Protein AF-A0A6C0LZ84-F1 (afdb_monomer)

Solvent-accessible surface area (backbone atoms only — not comparable to full-atom values): 9327 Å² total; per-residue (Å²): 135,52,38,9,80,82,79,66,46,84,27,87,42,67,73,37,95,88,54,89,45,20,30,43,71,69,60,45,50,56,55,40,58,75,73,44,53,72,45,74,43,82,51,101,88,46,77,46,75,45,63,50,58,50,45,60,39,92,83,77,56,49,78,34,70,73,62,59,79,87,45,74,66,58,55,49,50,52,52,56,50,48,50,50,53,40,50,51,50,59,62,51,50,76,78,76,53,95,44,73,67,61,37,55,49,52,52,48,55,37,52,53,58,44,51,80,43,41,75,62,44,71,72,35,66,66,59,43,52,52,52,49,53,51,33,52,48,42,34,76,76,64,42,65,66,29,35,56,49,42,26,70,74,70,75,44,72,77,129

Foldseek 3Di:
DQAAPQPRHDFPAAQDPPDRHGHDPVRLVVVCCVVQDQDWDDDPVDTDTDGCQWAQRPPPGDTRGNSDDCDPVNVVVRLVVQLVSLVVQLVCLVPPDPDPVVSLVSNVVSLVSNLVVLVVCVVDPVSLVVLVVVLLVVVVVPPPVSQVSCCSNPVDGDD

Nearest PDB structures (foldseek):
  8pwl-assembly1_B  TM=5.176E-01  e=4.528E+00  Homo sapiens

Mean predicted aligned error: 13.52 Å

Structure (mmCIF, N/CA/C/O backbone):
data_AF-A0A6C0LZ84-F1
#
_entry.id   AF-A0A6C0LZ84-F1
#
loop_
_atom_site.group_PDB
_atom_site.id
_atom_site.type_symbol
_atom_site.label_atom_id
_atom_site.label_alt_id
_atom_site.label_comp_id
_atom_site.label_asym_id
_atom_site.label_entity_id
_atom_site.label_seq_id
_atom_site.pdbx_PDB_ins_code
_atom_site.Cartn_x
_atom_site.Cartn_y
_atom_site.Cartn_z
_atom_site.occupancy
_atom_site.B_iso_or_equiv
_atom_site.auth_seq_id
_atom_site.auth_comp_id
_atom_site.auth_asym_id
_atom_site.auth_atom_id
_atom_site.pdbx_PDB_model_num
ATOM 1 N N . MET A 1 1 ? 26.903 -5.364 -38.857 1.00 55.84 1 MET A N 1
ATOM 2 C CA . MET A 1 1 ? 26.511 -4.521 -37.699 1.00 55.84 1 MET A CA 1
ATOM 3 C C . MET A 1 1 ? 25.279 -5.136 -37.067 1.00 55.84 1 MET A C 1
ATOM 5 O O . MET A 1 1 ? 24.504 -5.729 -37.802 1.00 55.84 1 MET A O 1
ATOM 9 N N . VAL A 1 2 ? 25.117 -5.056 -35.746 1.00 77.44 2 VAL A N 1
ATOM 10 C CA . VAL A 1 2 ? 23.886 -5.526 -35.095 1.00 77.44 2 VAL A CA 1
ATOM 11 C C . VAL A 1 2 ? 22.918 -4.349 -34.997 1.00 77.44 2 VAL A C 1
ATOM 13 O O . VAL A 1 2 ? 23.317 -3.249 -34.607 1.00 77.44 2 VAL A O 1
ATOM 16 N N . ASN A 1 3 ? 21.670 -4.574 -35.387 1.00 87.50 3 ASN A N 1
ATOM 17 C CA . ASN A 1 3 ? 20.620 -3.566 -35.330 1.00 87.50 3 ASN A CA 1
ATOM 18 C C . ASN A 1 3 ? 19.783 -3.752 -34.059 1.00 87.50 3 ASN A C 1
ATOM 20 O O . ASN A 1 3 ? 19.696 -4.851 -33.506 1.00 87.50 3 ASN A O 1
ATOM 24 N N . CYS A 1 4 ? 19.184 -2.667 -33.580 1.00 90.44 4 CYS A N 1
ATOM 25 C CA . CYS A 1 4 ? 18.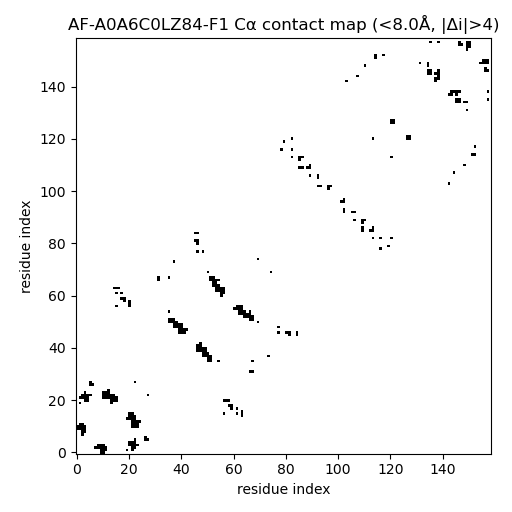164 -2.702 -32.553 1.00 90.44 4 CYS A CA 1
ATOM 26 C C . CYS A 1 4 ? 17.000 -3.564 -33.044 1.00 90.44 4 CYS A C 1
ATOM 28 O O . CYS A 1 4 ? 16.448 -3.301 -34.107 1.00 90.44 4 CYS A O 1
ATOM 30 N N . PHE A 1 5 ? 16.589 -4.560 -32.260 1.00 88.38 5 PHE A N 1
ATOM 31 C CA . PHE A 1 5 ? 15.485 -5.437 -32.664 1.00 88.38 5 PHE A CA 1
ATOM 32 C C . PHE A 1 5 ? 14.115 -4.727 -32.708 1.00 88.38 5 PHE A C 1
ATOM 34 O O . PHE A 1 5 ? 13.163 -5.302 -33.218 1.00 88.38 5 PHE A O 1
ATOM 41 N N . LEU A 1 6 ? 14.016 -3.507 -32.161 1.00 87.62 6 LEU A N 1
ATOM 42 C CA . LEU A 1 6 ? 12.772 -2.736 -32.069 1.00 87.62 6 LEU A CA 1
ATOM 43 C C . LEU A 1 6 ? 12.628 -1.707 -33.191 1.00 87.62 6 LEU A C 1
ATOM 45 O O . LEU A 1 6 ? 11.581 -1.658 -33.820 1.00 87.62 6 LEU A O 1
ATOM 49 N N . CYS A 1 7 ? 13.652 -0.883 -33.440 1.00 91.50 7 CYS A N 1
ATOM 50 C CA . CYS A 1 7 ? 13.602 0.162 -34.473 1.00 91.50 7 CYS A CA 1
ATOM 51 C C . CYS A 1 7 ? 14.425 -0.159 -35.727 1.00 91.50 7 CYS A C 1
ATOM 53 O O . CYS A 1 7 ? 14.463 0.647 -36.646 1.00 91.50 7 CYS A O 1
ATOM 55 N N . LEU A 1 8 ? 15.105 -1.311 -35.768 1.00 90.19 8 LEU A N 1
ATOM 56 C CA . LEU A 1 8 ? 15.929 -1.786 -36.890 1.00 90.19 8 LEU A CA 1
ATOM 57 C C . LEU A 1 8 ? 17.144 -0.909 -37.250 1.00 90.19 8 LEU A C 1
ATOM 59 O O . LEU A 1 8 ? 17.931 -1.286 -38.117 1.00 90.19 8 LEU A O 1
ATOM 63 N N . GLU A 1 9 ? 17.373 0.193 -36.540 1.00 92.69 9 GLU A N 1
ATOM 64 C CA . GLU A 1 9 ? 18.573 1.020 -36.660 1.00 92.69 9 GLU A CA 1
ATOM 65 C C . GLU A 1 9 ? 19.782 0.399 -35.949 1.00 92.69 9 GLU A C 1
ATOM 67 O O . GLU A 1 9 ? 19.657 -0.424 -35.041 1.00 92.69 9 GLU A O 1
ATOM 72 N N . LYS A 1 10 ? 20.993 0.823 -3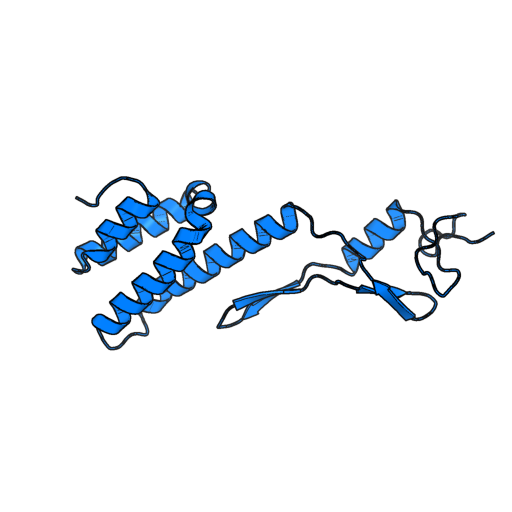6.313 1.00 90.06 10 LYS A N 1
ATOM 73 C CA . LYS A 1 10 ? 22.239 0.318 -35.722 1.00 90.06 10 LYS A CA 1
ATOM 74 C C . LYS A 1 10 ? 22.280 0.551 -34.205 1.00 90.06 10 LYS A C 1
ATOM 76 O O . LYS A 1 10 ? 22.154 1.679 -33.733 1.00 90.06 10 LYS A O 1
ATOM 81 N N . SER A 1 11 ? 22.563 -0.502 -33.434 1.00 87.38 11 SER A N 1
ATOM 82 C CA . SER A 1 11 ? 22.751 -0.404 -31.983 1.00 87.38 11 SER A CA 1
ATOM 83 C C . SER A 1 11 ? 23.890 -1.296 -31.501 1.00 87.38 11 SER A C 1
ATOM 85 O O . SER A 1 11 ? 24.032 -2.445 -31.914 1.00 87.38 11 SER A O 1
ATOM 87 N N . LYS A 1 12 ? 24.717 -0.764 -30.598 1.00 86.44 12 LYS A N 1
ATOM 88 C CA . LYS A 1 12 ? 25.803 -1.515 -29.946 1.00 86.44 12 LYS A CA 1
ATOM 89 C C . LYS A 1 12 ? 25.409 -2.057 -28.570 1.00 86.44 12 LYS A C 1
ATOM 91 O O . LYS A 1 12 ? 26.17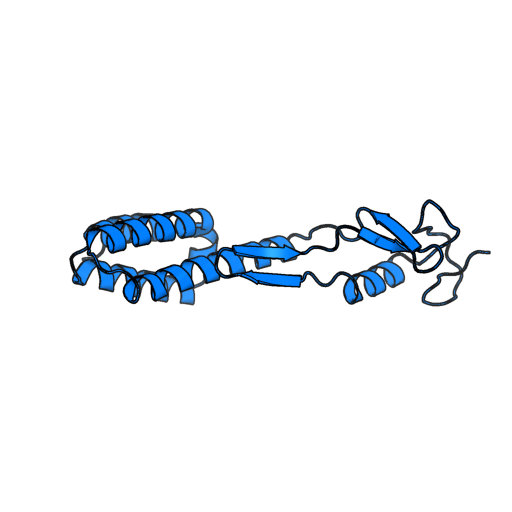7 -2.804 -27.975 1.00 86.44 12 LYS A O 1
ATOM 96 N N . ASN A 1 13 ? 24.241 -1.675 -28.059 1.00 85.88 13 ASN A N 1
ATOM 97 C CA . ASN A 1 13 ? 23.833 -2.020 -26.707 1.00 85.88 13 ASN A CA 1
ATOM 98 C C . ASN A 1 13 ? 23.195 -3.411 -26.670 1.00 85.88 13 ASN A C 1
ATOM 100 O O . ASN A 1 13 ? 22.063 -3.608 -27.118 1.00 85.88 13 ASN A O 1
ATOM 104 N N . ARG A 1 14 ? 23.956 -4.377 -26.160 1.00 86.75 14 ARG A N 1
ATOM 105 C CA . ARG A 1 14 ? 23.560 -5.780 -26.061 1.00 86.75 14 ARG A CA 1
ATOM 106 C C . ARG A 1 14 ? 22.735 -5.995 -24.795 1.00 86.75 14 ARG A C 1
ATOM 108 O O . ARG A 1 14 ? 23.231 -5.792 -23.695 1.00 86.75 14 ARG A O 1
ATOM 115 N N . ILE A 1 15 ? 21.496 -6.449 -24.957 1.00 87.12 15 ILE A N 1
ATOM 116 C CA . ILE A 1 15 ? 20.558 -6.665 -23.841 1.00 87.12 15 ILE A CA 1
ATOM 117 C C . ILE A 1 15 ? 20.524 -8.121 -23.362 1.00 87.12 15 ILE A C 1
ATOM 119 O O . ILE A 1 15 ? 20.051 -8.411 -22.268 1.00 87.12 15 ILE A O 1
ATOM 123 N N . CYS A 1 16 ? 21.021 -9.052 -24.179 1.00 86.12 16 CYS A N 1
ATOM 124 C CA . CYS A 1 16 ? 21.069 -10.473 -23.860 1.00 86.12 16 CYS A CA 1
ATOM 125 C C . CYS A 1 16 ? 22.518 -10.963 -23.834 1.00 86.12 16 CYS A C 1
ATOM 127 O O . CYS A 1 16 ? 23.229 -10.856 -24.832 1.00 86.12 16 CYS A O 1
ATOM 129 N N . THR A 1 17 ? 22.952 -11.547 -22.719 1.00 84.00 17 THR A N 1
ATOM 130 C CA . THR A 1 17 ? 24.321 -12.067 -22.556 1.00 84.00 17 THR A CA 1
ATOM 131 C C . THR A 1 17 ? 24.588 -13.329 -23.382 1.00 84.00 17 THR A C 1
ATOM 133 O O . THR A 1 17 ? 25.734 -13.609 -23.722 1.00 84.00 17 THR A O 1
ATOM 136 N N . THR A 1 18 ? 23.542 -14.060 -23.772 1.00 85.81 18 THR A N 1
ATOM 137 C CA . THR A 1 18 ? 23.631 -15.350 -24.480 1.00 85.81 18 THR A CA 1
ATOM 138 C C . THR A 1 18 ? 23.519 -15.246 -25.998 1.00 85.81 18 THR A C 1
ATOM 140 O O . THR A 1 18 ? 24.146 -16.031 -26.696 1.00 85.81 18 THR A O 1
ATOM 143 N N . CYS A 1 19 ? 22.789 -14.271 -26.549 1.00 88.19 19 CYS A N 1
ATOM 144 C CA . CYS A 1 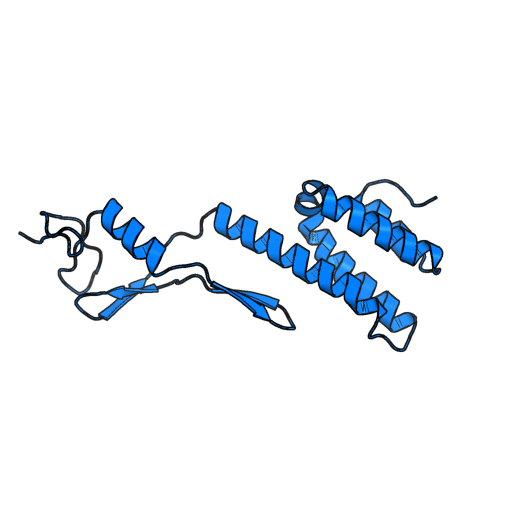19 ? 22.663 -14.095 -28.006 1.00 88.19 19 CYS A CA 1
ATOM 145 C C . CYS A 1 19 ? 23.034 -12.675 -28.458 1.00 88.19 19 CYS A C 1
ATOM 147 O O . CYS A 1 19 ? 23.382 -11.830 -27.635 1.00 88.19 19 CYS A O 1
ATOM 149 N N . LYS A 1 20 ? 22.968 -12.393 -29.765 1.00 88.81 20 LYS A N 1
ATOM 150 C CA . LYS A 1 20 ? 23.279 -11.072 -30.348 1.00 88.81 20 LYS A CA 1
ATOM 151 C C . LYS A 1 20 ? 22.099 -10.087 -30.279 1.00 88.81 20 LYS A C 1
ATOM 153 O O . LYS A 1 20 ? 22.012 -9.183 -31.101 1.00 88.81 20 LYS A O 1
ATOM 158 N N . CYS A 1 21 ? 21.190 -10.243 -29.317 1.00 87.81 21 CYS A N 1
ATOM 159 C CA . CYS A 1 21 ? 20.056 -9.336 -29.177 1.00 87.81 21 CYS A CA 1
ATOM 160 C C . CYS A 1 21 ? 20.518 -7.978 -28.637 1.00 87.81 21 CYS A C 1
ATOM 162 O O . CYS A 1 21 ? 21.031 -7.883 -27.515 1.00 87.81 21 CYS A O 1
ATOM 164 N N . CYS A 1 22 ? 20.322 -6.938 -29.447 1.00 89.88 22 CYS A N 1
ATOM 165 C CA . CYS A 1 22 ? 20.667 -5.559 -29.127 1.00 89.88 22 CYS A CA 1
ATOM 166 C C . CYS A 1 22 ? 19.438 -4.653 -29.215 1.00 89.88 22 CYS A C 1
ATOM 168 O O . CYS A 1 22 ? 18.565 -4.850 -30.060 1.00 89.88 22 CYS A O 1
ATOM 170 N N . ALA A 1 23 ? 19.393 -3.624 -28.374 1.00 89.88 23 ALA A N 1
ATOM 171 C CA . ALA A 1 23 ? 18.406 -2.554 -28.449 1.00 89.88 23 ALA A CA 1
ATOM 172 C C . ALA A 1 23 ? 18.969 -1.260 -27.869 1.00 89.88 23 ALA A C 1
ATOM 174 O O . ALA A 1 23 ? 19.747 -1.303 -26.920 1.00 89.88 23 ALA A O 1
ATOM 175 N N . HIS A 1 24 ? 18.589 -0.095 -28.404 1.00 90.62 24 HIS A N 1
ATOM 176 C CA . HIS A 1 24 ? 18.895 1.171 -27.724 1.00 90.62 24 HIS A CA 1
ATOM 177 C C . HIS A 1 24 ? 18.273 1.190 -26.328 1.00 90.62 24 HIS A C 1
ATOM 179 O O . HIS A 1 24 ? 17.208 0.611 -26.122 1.00 90.62 24 HIS A O 1
ATOM 185 N N . ASN A 1 25 ? 18.905 1.888 -25.383 1.00 82.31 25 ASN A N 1
ATOM 186 C CA . ASN A 1 25 ? 18.395 2.004 -24.013 1.00 82.31 25 ASN A CA 1
ATOM 187 C C . ASN A 1 25 ? 16.958 2.553 -23.974 1.00 82.31 25 ASN A C 1
ATOM 189 O O . ASN A 1 25 ? 16.129 2.047 -23.225 1.00 82.31 25 ASN A O 1
ATOM 193 N N . SER A 1 26 ? 16.645 3.535 -24.825 1.00 84.44 26 SER A N 1
ATOM 194 C CA . SER A 1 26 ? 15.305 4.122 -24.953 1.00 84.44 26 SER A CA 1
ATOM 195 C C . SER A 1 26 ? 14.275 3.121 -25.487 1.00 84.44 26 SER A C 1
ATOM 197 O O . SER A 1 26 ? 13.208 2.960 -24.897 1.00 84.44 26 SER A O 1
ATOM 199 N N . CYS A 1 27 ? 14.595 2.414 -26.575 1.00 85.56 27 CYS A N 1
ATOM 200 C CA . CYS A 1 27 ? 13.731 1.383 -27.150 1.00 85.56 27 CYS A CA 1
ATOM 201 C C . CYS A 1 27 ? 13.509 0.232 -26.162 1.00 85.56 27 CYS A C 1
ATOM 203 O O . CY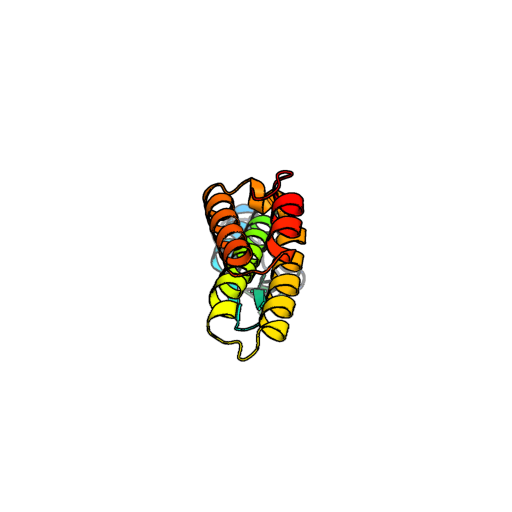S A 1 27 ? 12.375 -0.192 -25.953 1.00 85.56 27 CYS A O 1
ATOM 205 N N . TRP A 1 28 ? 14.577 -0.231 -25.508 1.00 85.75 28 TRP A N 1
ATOM 206 C CA . TRP A 1 28 ? 14.501 -1.277 -24.494 1.00 85.75 28 TRP A CA 1
ATOM 207 C C . TRP A 1 28 ? 13.640 -0.852 -23.304 1.00 85.75 28 TRP A C 1
ATOM 209 O O . TRP A 1 28 ? 12.757 -1.602 -22.906 1.00 85.75 28 TRP A O 1
ATOM 219 N N . GLY A 1 29 ? 13.810 0.374 -22.799 1.00 76.62 29 GLY A N 1
ATOM 220 C CA . GLY A 1 29 ? 12.968 0.928 -21.738 1.00 76.62 29 GLY A CA 1
ATOM 221 C C . GLY A 1 29 ? 11.479 0.948 -22.103 1.00 76.62 29 GLY A C 1
ATOM 222 O O . GLY A 1 29 ? 10.659 0.487 -21.313 1.00 76.62 29 GLY A O 1
ATOM 223 N N . LYS A 1 30 ? 11.125 1.393 -23.318 1.00 80.56 30 LYS A N 1
ATOM 224 C CA . LYS A 1 30 ? 9.733 1.376 -23.815 1.00 80.56 30 LYS A CA 1
ATOM 225 C C . LYS A 1 30 ? 9.171 -0.043 -23.936 1.00 80.56 30 LYS A C 1
ATOM 227 O O . LYS A 1 30 ? 8.046 -0.303 -23.522 1.00 80.56 30 LYS A O 1
ATOM 232 N N . TYR A 1 31 ? 9.959 -0.974 -24.470 1.00 81.00 31 TYR A N 1
ATOM 233 C CA . TYR A 1 31 ? 9.575 -2.385 -24.568 1.00 81.00 31 TYR A CA 1
ATOM 234 C C . TYR A 1 31 ? 9.315 -2.993 -23.185 1.00 81.00 31 TYR A C 1
ATOM 236 O O . TYR A 1 31 ? 8.292 -3.637 -22.967 1.00 81.00 31 TYR A O 1
ATOM 244 N N . LEU A 1 32 ? 10.192 -2.719 -22.219 1.00 75.75 32 LEU A N 1
ATOM 245 C CA . LEU A 1 32 ? 10.036 -3.170 -20.841 1.00 75.75 32 LEU A CA 1
ATOM 246 C C . LEU A 1 32 ? 8.809 -2.569 -20.154 1.00 75.75 32 LEU A C 1
ATOM 248 O O . LEU A 1 32 ? 8.147 -3.282 -19.416 1.00 75.75 32 LEU A O 1
ATOM 252 N N . GLN A 1 33 ? 8.462 -1.306 -20.400 1.00 70.62 33 GLN A N 1
ATOM 253 C CA . GLN A 1 33 ? 7.244 -0.702 -19.838 1.00 70.62 33 GLN A CA 1
ATOM 254 C C . GLN A 1 33 ? 5.965 -1.421 -20.287 1.00 70.62 33 GLN A C 1
ATOM 256 O O . GLN A 1 33 ? 5.023 -1.541 -19.508 1.00 70.62 33 GLN A O 1
ATOM 261 N N . ASN A 1 34 ? 5.946 -1.935 -21.517 1.00 69.44 34 ASN A N 1
ATOM 262 C CA . ASN A 1 34 ? 4.783 -2.633 -22.060 1.00 69.44 34 ASN A CA 1
ATOM 263 C C . ASN A 1 34 ? 4.652 -4.078 -21.559 1.00 69.44 34 ASN A C 1
ATOM 265 O O . ASN A 1 34 ? 3.547 -4.614 -21.560 1.00 69.44 34 ASN A O 1
ATOM 269 N N . ILE A 1 35 ? 5.756 -4.704 -21.142 1.00 67.44 35 ILE A N 1
ATOM 270 C CA . ILE A 1 35 ? 5.809 -6.148 -20.840 1.00 67.44 35 ILE A CA 1
ATOM 271 C C . ILE A 1 35 ? 6.017 -6.413 -19.348 1.00 67.44 35 ILE A C 1
ATOM 273 O O . ILE A 1 35 ? 5.556 -7.421 -18.827 1.00 67.44 35 ILE A O 1
ATOM 277 N N . ASN A 1 36 ? 6.658 -5.481 -18.644 1.00 62.97 36 ASN A N 1
ATOM 278 C CA . ASN A 1 36 ? 6.841 -5.490 -17.198 1.00 62.97 36 ASN A CA 1
ATOM 279 C C . ASN A 1 36 ? 5.904 -4.469 -16.550 1.00 62.97 36 ASN A C 1
ATOM 281 O O . ASN A 1 36 ? 6.354 -3.583 -15.811 1.00 62.97 36 ASN A O 1
ATOM 285 N N . LYS A 1 37 ? 4.600 -4.576 -16.827 1.00 59.50 37 LYS A N 1
ATOM 286 C CA . LYS A 1 37 ? 3.631 -3.907 -15.962 1.00 59.50 37 LYS A CA 1
ATOM 287 C C . LYS A 1 37 ? 3.780 -4.515 -14.573 1.00 59.50 37 LYS A C 1
ATOM 289 O O . LYS A 1 37 ? 3.872 -5.731 -14.431 1.00 59.50 37 LYS A O 1
ATOM 294 N N . VAL A 1 38 ? 3.906 -3.651 -13.572 1.00 57.91 38 VAL A N 1
ATOM 295 C CA . VAL A 1 38 ? 3.767 -4.085 -12.186 1.00 57.91 38 VAL A CA 1
ATOM 296 C C . VAL A 1 38 ? 2.318 -4.522 -12.068 1.00 57.91 38 VAL A C 1
ATOM 298 O O . VAL A 1 38 ? 1.414 -3.705 -12.229 1.00 57.91 38 VAL A O 1
ATOM 301 N N . GLU A 1 39 ? 2.111 -5.822 -11.917 1.00 57.81 39 GLU A N 1
ATOM 302 C CA . GLU A 1 39 ? 0.787 -6.373 -11.684 1.00 57.81 39 GLU A CA 1
ATOM 303 C C . GLU A 1 39 ? 0.612 -6.424 -10.179 1.00 57.81 39 GLU A C 1
ATOM 305 O O . GLU A 1 39 ? 1.379 -7.096 -9.482 1.00 57.81 39 GLU A O 1
ATOM 310 N N . THR A 1 40 ? -0.365 -5.676 -9.684 1.00 51.91 40 THR A N 1
ATOM 311 C CA . THR A 1 40 ? -0.764 -5.790 -8.293 1.00 51.91 40 THR A CA 1
ATOM 312 C C . THR A 1 40 ? -2.011 -6.643 -8.221 1.00 51.91 40 THR A C 1
ATOM 314 O O . THR A 1 40 ? -3.018 -6.330 -8.854 1.00 51.91 40 THR A O 1
ATOM 317 N N . TYR A 1 41 ? -1.920 -7.728 -7.467 1.00 55.06 41 TYR A N 1
ATOM 318 C CA . TYR A 1 41 ? -3.049 -8.583 -7.158 1.00 55.06 41 TYR A CA 1
ATOM 319 C C . TYR A 1 41 ? -3.463 -8.305 -5.727 1.00 55.06 41 TYR A C 1
ATOM 321 O O . TYR A 1 41 ? -2.621 -8.314 -4.832 1.00 55.06 41 TYR A O 1
ATOM 329 N N . ILE A 1 42 ? -4.754 -8.080 -5.543 1.00 51.50 42 ILE A N 1
ATOM 330 C CA . ILE A 1 42 ? -5.381 -8.062 -4.230 1.00 51.50 42 ILE A CA 1
ATOM 331 C C . ILE A 1 42 ? -5.892 -9.485 -4.017 1.00 51.50 42 ILE A C 1
ATOM 333 O O . ILE A 1 42 ? -6.660 -9.997 -4.833 1.00 51.50 42 ILE A O 1
ATOM 337 N N . THR A 1 43 ? -5.390 -10.154 -2.986 1.00 60.81 43 THR A N 1
ATOM 338 C CA . THR A 1 43 ? -5.888 -11.462 -2.539 1.00 60.81 43 THR A CA 1
ATOM 339 C C . THR A 1 43 ? -6.588 -11.291 -1.199 1.00 60.81 43 THR A C 1
ATOM 341 O O . THR A 1 43 ? -6.340 -10.300 -0.523 1.00 60.81 43 THR A O 1
ATOM 344 N N . GLU A 1 44 ? -7.403 -12.265 -0.784 1.00 46.66 44 GLU A N 1
ATOM 345 C CA . GLU A 1 44 ? -8.121 -12.224 0.506 1.00 46.66 44 GLU A CA 1
ATOM 346 C C . GLU A 1 44 ? -7.207 -11.945 1.714 1.00 46.66 44 GLU A C 1
ATOM 348 O O . GLU A 1 44 ? -7.671 -11.406 2.708 1.00 46.66 44 GLU A O 1
ATOM 353 N N . ASN A 1 45 ? -5.908 -12.265 1.620 1.00 47.53 45 ASN A N 1
ATOM 354 C CA . ASN A 1 45 ? -4.960 -12.159 2.732 1.00 47.53 45 ASN A CA 1
ATOM 355 C C . ASN A 1 45 ? -3.751 -11.237 2.464 1.00 47.53 45 ASN A C 1
ATOM 357 O O . ASN A 1 45 ? -2.883 -11.138 3.331 1.00 47.53 45 ASN A O 1
ATOM 361 N N . SER A 1 46 ? -3.603 -10.644 1.266 1.00 45.78 46 SER A N 1
ATOM 362 C CA . SER A 1 46 ? -2.418 -9.819 0.941 1.00 45.78 46 SER A CA 1
ATOM 363 C C . SER A 1 46 ? -2.480 -9.047 -0.388 1.00 45.78 46 SER A C 1
ATOM 365 O O . SER A 1 46 ? -2.977 -9.574 -1.393 1.00 45.78 46 SER A O 1
ATOM 367 N N . VAL A 1 47 ? -1.787 -7.899 -0.436 1.00 50.91 47 VAL A N 1
ATOM 368 C CA . VAL A 1 47 ? -1.293 -7.277 -1.675 1.00 50.91 47 VAL A CA 1
ATOM 369 C C . VAL A 1 47 ? -0.097 -8.079 -2.212 1.00 50.91 47 VAL A C 1
ATOM 371 O O . VAL A 1 47 ? 1.000 -8.050 -1.645 1.00 50.91 47 VAL A O 1
ATOM 374 N N . ILE A 1 48 ? -0.231 -8.715 -3.376 1.00 57.47 48 ILE A N 1
ATOM 375 C CA . ILE A 1 48 ? 0.907 -9.314 -4.088 1.00 57.47 48 ILE A CA 1
ATOM 376 C C . ILE A 1 48 ? 1.345 -8.384 -5.213 1.00 57.47 48 ILE A C 1
ATOM 378 O O . ILE A 1 48 ? 0.637 -8.187 -6.201 1.00 57.47 48 ILE A O 1
ATOM 382 N N . ILE A 1 49 ? 2.566 -7.863 -5.104 1.00 54.31 49 ILE A N 1
ATOM 383 C CA . ILE A 1 49 ? 3.165 -7.009 -6.131 1.00 54.31 49 ILE A CA 1
ATOM 384 C C . ILE A 1 49 ? 4.093 -7.847 -6.990 1.00 54.31 49 ILE A C 1
ATOM 386 O O . ILE A 1 49 ? 5.244 -8.128 -6.642 1.00 54.31 49 ILE A O 1
ATOM 390 N N . LYS A 1 50 ? 3.597 -8.233 -8.158 1.00 57.00 50 LYS A N 1
ATOM 391 C CA . LYS A 1 50 ? 4.375 -8.982 -9.127 1.00 57.00 50 LYS A CA 1
ATOM 392 C C . LYS A 1 50 ? 5.151 -8.004 -9.990 1.00 57.00 50 LYS A C 1
ATOM 394 O O . LYS A 1 50 ? 4.670 -7.443 -10.973 1.00 57.00 50 LYS A O 1
ATOM 399 N N . THR A 1 51 ? 6.407 -7.813 -9.611 1.00 55.94 51 THR A N 1
ATOM 400 C CA . THR A 1 51 ? 7.386 -7.177 -10.485 1.00 55.94 51 THR A CA 1
ATOM 401 C C . THR A 1 51 ? 7.984 -8.243 -11.395 1.00 55.94 51 THR A C 1
ATOM 403 O O . THR A 1 51 ? 8.429 -9.302 -10.947 1.00 55.94 51 THR A O 1
ATOM 406 N N . ALA A 1 52 ? 8.000 -7.994 -12.702 1.00 58.53 52 ALA A N 1
ATOM 407 C CA . ALA A 1 52 ? 8.694 -8.876 -13.627 1.00 58.53 52 ALA A CA 1
ATOM 408 C C . ALA A 1 52 ? 10.213 -8.757 -13.396 1.00 58.53 52 ALA A C 1
ATOM 410 O O . ALA A 1 52 ? 10.899 -7.916 -13.972 1.00 58.53 52 ALA A O 1
ATOM 411 N N . TRP A 1 53 ? 10.745 -9.613 -12.520 1.00 54.00 53 TRP A N 1
ATOM 412 C CA . TRP A 1 53 ? 12.171 -9.681 -12.169 1.00 54.00 53 TRP A CA 1
ATOM 413 C C . TRP A 1 53 ? 13.051 -10.175 -13.332 1.00 54.00 53 TRP A C 1
ATOM 415 O O . TRP A 1 53 ? 14.282 -10.053 -13.325 1.00 54.00 53 TRP A O 1
ATOM 425 N N . SER A 1 54 ? 12.412 -10.741 -14.356 1.00 63.81 54 SER A N 1
ATOM 426 C CA . SER A 1 54 ? 13.057 -11.272 -15.546 1.00 63.81 54 SER A CA 1
ATOM 427 C C . SER A 1 54 ? 12.149 -11.218 -16.767 1.00 63.81 54 SER A C 1
ATOM 429 O O . SER A 1 54 ? 10.947 -11.424 -16.630 1.00 63.81 54 SER A O 1
ATOM 431 N N . ILE A 1 55 ? 12.736 -11.072 -17.954 1.00 76.00 55 ILE A N 1
ATOM 432 C CA . ILE A 1 55 ? 12.038 -11.195 -19.241 1.00 76.00 55 ILE A CA 1
ATOM 433 C C . ILE A 1 55 ? 12.712 -12.264 -20.099 1.00 76.00 55 ILE A C 1
ATOM 435 O O . ILE A 1 55 ? 13.910 -12.515 -19.962 1.00 76.00 55 ILE A O 1
ATOM 439 N N . LYS A 1 56 ? 11.966 -12.905 -21.001 1.00 83.31 56 LYS A N 1
ATOM 440 C CA . LYS A 1 56 ? 12.566 -13.768 -22.026 1.00 83.31 56 LYS A CA 1
ATOM 441 C C . LYS A 1 56 ? 13.131 -12.895 -23.144 1.00 83.31 56 LYS A C 1
ATOM 443 O O . LYS A 1 56 ? 12.457 -11.990 -23.630 1.00 83.31 56 LYS A O 1
ATOM 448 N N . CYS A 1 57 ? 14.361 -13.173 -23.566 1.00 84.31 57 CYS A N 1
ATOM 449 C CA . CYS A 1 57 ? 14.944 -12.536 -24.738 1.00 84.31 57 CYS A CA 1
ATOM 450 C C . CYS A 1 57 ? 14.044 -12.784 -25.965 1.00 84.31 57 CYS A C 1
ATOM 452 O O . CYS A 1 57 ? 13.712 -13.940 -26.230 1.00 84.31 57 CYS A O 1
ATOM 454 N N . PRO A 1 58 ? 13.687 -11.758 -26.752 1.00 82.56 58 PRO A N 1
ATOM 455 C CA . PRO A 1 58 ? 12.806 -11.933 -27.908 1.00 82.56 58 PRO A CA 1
ATOM 456 C C . PRO A 1 58 ? 13.435 -12.775 -29.027 1.00 82.56 58 PRO A C 1
ATOM 458 O O . PRO A 1 58 ? 12.714 -13.336 -29.843 1.00 82.56 58 PRO A O 1
ATOM 461 N N . GLN A 1 59 ? 14.766 -12.904 -29.054 1.00 86.56 59 GLN A N 1
ATOM 462 C CA . GLN A 1 59 ? 15.476 -13.689 -30.068 1.00 86.56 59 GLN A CA 1
ATOM 463 C C . GLN A 1 59 ? 15.772 -15.125 -29.620 1.00 86.56 59 GLN A C 1
ATOM 465 O O . GLN A 1 59 ? 15.461 -16.062 -30.344 1.00 86.56 59 GLN A O 1
ATOM 470 N N . CYS A 1 60 ? 16.367 -15.321 -28.438 1.00 87.75 60 CYS A N 1
ATOM 471 C CA . CYS A 1 60 ? 16.792 -16.654 -27.983 1.00 87.75 60 CYS A CA 1
ATOM 472 C C . CYS A 1 60 ? 15.944 -17.237 -26.849 1.00 87.75 60 CYS A C 1
ATOM 474 O O . CYS A 1 60 ? 16.250 -18.316 -26.353 1.00 87.75 60 CYS A O 1
ATOM 476 N N . ARG A 1 61 ? 14.916 -16.515 -26.384 1.00 85.81 61 ARG A N 1
ATOM 477 C CA . ARG A 1 61 ? 14.047 -16.875 -25.248 1.00 85.81 61 ARG A CA 1
ATOM 478 C C . ARG A 1 61 ? 14.753 -17.071 -23.901 1.00 85.81 61 ARG A C 1
ATOM 480 O O . ARG A 1 61 ? 14.067 -17.306 -22.907 1.00 85.81 61 ARG A O 1
ATOM 487 N N . GLN A 1 62 ? 16.075 -16.893 -23.827 1.00 85.06 62 GLN A N 1
ATOM 488 C CA . GLN A 1 62 ? 16.820 -16.961 -22.573 1.00 85.06 62 GLN A CA 1
ATOM 489 C C . GLN A 1 62 ? 16.320 -15.904 -21.587 1.00 85.06 62 GLN A C 1
ATOM 491 O O . GLN A 1 62 ? 16.040 -14.764 -21.965 1.00 85.06 62 GLN A O 1
ATOM 496 N N . LYS A 1 63 ? 16.243 -16.281 -20.311 1.00 80.88 63 LYS A N 1
ATOM 497 C CA . LYS A 1 63 ? 15.880 -15.386 -19.212 1.00 80.88 63 LYS A CA 1
ATOM 498 C C . LYS A 1 63 ? 16.940 -14.285 -19.053 1.00 80.88 63 LYS A C 1
ATOM 500 O O . LYS A 1 63 ? 18.101 -14.573 -18.777 1.00 80.88 63 LYS A O 1
ATOM 505 N N . ILE A 1 64 ? 16.533 -13.031 -19.217 1.00 79.50 64 ILE A N 1
ATOM 506 C CA . ILE A 1 64 ? 17.313 -11.833 -18.896 1.00 79.50 64 ILE A CA 1
ATOM 507 C C . ILE A 1 64 ? 16.847 -11.373 -17.513 1.00 79.50 64 ILE A C 1
ATOM 509 O O . ILE A 1 64 ? 15.656 -11.147 -17.304 1.00 79.50 64 ILE A O 1
ATOM 513 N N . MET A 1 65 ? 17.772 -11.288 -16.559 1.00 68.50 65 MET A N 1
ATOM 514 C CA . MET A 1 65 ? 17.498 -10.906 -15.166 1.00 68.50 65 MET A CA 1
ATOM 515 C C . MET A 1 65 ? 17.624 -9.388 -14.975 1.00 68.50 65 MET A C 1
ATOM 517 O O . MET A 1 65 ? 18.330 -8.738 -15.742 1.00 68.50 65 MET A O 1
ATOM 521 N N . ARG A 1 66 ? 16.994 -8.838 -13.922 1.00 61.62 66 ARG A N 1
ATOM 522 C CA . ARG A 1 66 ? 17.093 -7.411 -13.528 1.00 61.62 66 ARG A CA 1
ATOM 523 C C . ARG A 1 66 ? 16.646 -6.449 -14.636 1.00 61.62 66 ARG A C 1
ATOM 525 O O . ARG A 1 66 ? 17.314 -5.476 -14.963 1.00 61.62 66 ARG A O 1
ATOM 532 N N . VAL A 1 67 ? 15.503 -6.761 -15.233 1.00 62.69 67 VAL A N 1
ATOM 533 C CA . VAL A 1 67 ? 14.977 -6.089 -16.431 1.00 62.69 67 VAL A CA 1
ATOM 534 C C . VAL A 1 67 ? 14.276 -4.764 -16.151 1.00 62.69 67 VAL A C 1
ATOM 536 O O . VAL A 1 67 ? 14.126 -3.966 -17.061 1.00 62.69 67 VAL A O 1
ATOM 539 N N . LYS A 1 68 ? 13.889 -4.479 -14.909 1.00 60.25 68 LYS A N 1
ATOM 540 C CA . LYS A 1 68 ? 13.478 -3.141 -14.470 1.00 60.25 68 LYS A CA 1
ATOM 541 C C . LYS A 1 68 ? 13.987 -2.949 -13.046 1.00 60.25 68 LYS A C 1
ATOM 543 O O . LYS A 1 68 ? 13.897 -3.872 -12.237 1.00 60.25 68 LYS A O 1
ATOM 548 N N . SER A 1 69 ? 14.544 -1.784 -12.741 1.00 54.03 69 SER A N 1
ATOM 549 C CA . SER A 1 69 ? 14.786 -1.390 -11.356 1.00 54.03 69 SER A CA 1
ATOM 550 C C . SER A 1 69 ? 13.445 -1.106 -10.680 1.00 54.03 69 SER A C 1
ATOM 552 O O . SER A 1 69 ? 12.585 -0.446 -11.265 1.00 54.03 69 SER A O 1
ATOM 554 N N . ILE A 1 70 ? 13.261 -1.595 -9.452 1.00 58.00 70 ILE A N 1
ATOM 555 C CA . ILE A 1 70 ? 12.152 -1.146 -8.604 1.00 58.00 70 ILE A CA 1
ATOM 556 C C . ILE A 1 70 ? 12.349 0.355 -8.400 1.00 58.00 70 ILE A C 1
ATOM 558 O O . ILE A 1 70 ? 13.389 0.785 -7.895 1.00 58.00 70 ILE A O 1
ATOM 562 N N . THR A 1 71 ? 11.395 1.158 -8.864 1.00 60.69 71 THR A N 1
ATOM 563 C CA . THR A 1 71 ? 11.473 2.609 -8.711 1.00 60.69 71 THR A CA 1
ATOM 564 C C . THR A 1 71 ? 10.892 3.018 -7.363 1.00 60.69 71 THR A C 1
ATOM 566 O O . THR A 1 71 ? 10.087 2.311 -6.759 1.00 60.69 71 THR A O 1
ATOM 569 N N . ARG A 1 72 ? 11.255 4.216 -6.897 1.00 60.12 72 ARG A N 1
ATOM 570 C CA . ARG A 1 72 ? 10.651 4.802 -5.695 1.00 60.12 72 ARG A CA 1
ATOM 571 C C . ARG A 1 72 ? 9.126 4.922 -5.819 1.00 60.12 72 ARG A C 1
ATOM 573 O O . ARG A 1 72 ? 8.438 4.706 -4.833 1.00 60.12 72 ARG A O 1
ATOM 580 N N . SER A 1 73 ? 8.608 5.232 -7.010 1.00 59.66 73 SER A N 1
ATOM 581 C CA . SER A 1 73 ? 7.164 5.329 -7.257 1.00 59.66 73 SER A CA 1
ATOM 582 C C . SER A 1 73 ? 6.456 3.982 -7.113 1.00 59.66 73 SER A C 1
ATOM 584 O O . SER A 1 73 ? 5.386 3.934 -6.518 1.00 59.66 73 SER A O 1
ATOM 586 N N . ASP A 1 74 ? 7.066 2.898 -7.605 1.00 55.47 74 ASP A N 1
ATOM 587 C CA . ASP A 1 74 ? 6.500 1.548 -7.509 1.00 55.47 74 ASP A CA 1
ATOM 588 C C . ASP A 1 74 ? 6.384 1.126 -6.028 1.00 55.47 74 ASP A C 1
ATOM 590 O O . ASP A 1 74 ? 5.359 0.600 -5.601 1.00 55.47 74 ASP A O 1
ATOM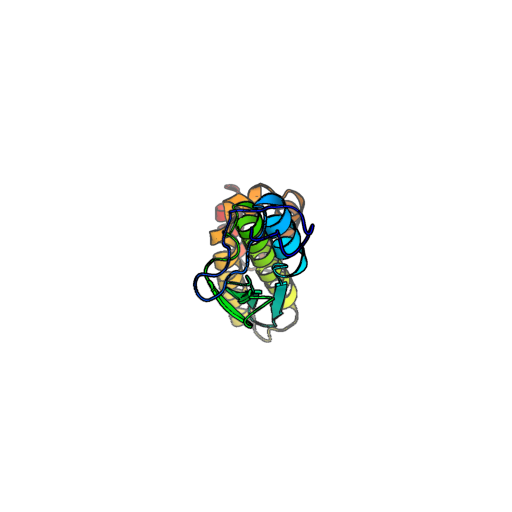 594 N N . THR A 1 75 ? 7.392 1.451 -5.211 1.00 65.81 75 THR A N 1
ATOM 595 C CA . THR A 1 75 ? 7.378 1.208 -3.758 1.00 65.81 75 THR A CA 1
ATOM 596 C C . THR A 1 75 ? 6.375 2.086 -2.999 1.00 65.81 75 THR A C 1
ATOM 598 O O . THR A 1 75 ? 5.811 1.653 -1.998 1.00 65.81 75 THR A O 1
ATOM 601 N N . GLU A 1 76 ? 6.138 3.328 -3.421 1.00 66.50 76 GLU A N 1
ATOM 602 C CA . GLU A 1 76 ? 5.136 4.193 -2.775 1.00 66.50 76 GLU A CA 1
ATOM 603 C C . GLU A 1 76 ? 3.702 3.758 -3.112 1.00 66.50 76 GLU A C 1
ATOM 605 O O . GLU A 1 76 ? 2.842 3.753 -2.229 1.00 66.50 76 GLU A O 1
ATOM 610 N N . LEU A 1 77 ? 3.450 3.322 -4.352 1.00 64.94 77 LEU A N 1
ATOM 611 C CA . LEU A 1 77 ? 2.161 2.752 -4.752 1.00 64.94 77 LEU A CA 1
ATOM 612 C C . LEU A 1 77 ? 1.855 1.474 -3.962 1.00 64.94 77 LEU A C 1
ATOM 614 O O . LEU A 1 77 ? 0.766 1.341 -3.414 1.00 64.94 77 LEU A O 1
ATOM 618 N N . ALA A 1 78 ? 2.847 0.588 -3.839 1.00 63.50 78 ALA A N 1
ATOM 619 C CA . ALA A 1 78 ? 2.791 -0.615 -3.013 1.00 63.50 78 ALA A CA 1
ATOM 620 C C . ALA A 1 78 ? 2.314 -0.332 -1.584 1.00 63.50 78 ALA A C 1
ATOM 622 O O . ALA A 1 78 ? 1.356 -0.924 -1.095 1.00 63.50 78 ALA A O 1
ATOM 623 N N . ARG A 1 79 ? 2.989 0.617 -0.928 1.00 65.19 79 ARG A N 1
ATOM 624 C CA . ARG A 1 79 ? 2.675 1.026 0.442 1.00 65.19 79 ARG A CA 1
ATOM 625 C C . ARG A 1 79 ? 1.281 1.632 0.537 1.00 65.19 79 ARG A C 1
ATOM 627 O O . ARG A 1 79 ? 0.564 1.340 1.482 1.00 65.19 79 ARG A O 1
ATOM 634 N N . SER A 1 80 ? 0.896 2.451 -0.441 1.00 68.81 80 SER A N 1
ATOM 635 C CA . SER A 1 80 ? -0.432 3.072 -0.478 1.00 68.81 80 SER A CA 1
ATOM 636 C C . SER A 1 80 ? -1.544 2.029 -0.597 1.00 68.81 80 SER A C 1
ATOM 638 O O . SER A 1 80 ? -2.565 2.160 0.065 1.00 68.81 80 SER A O 1
ATOM 640 N N . MET A 1 81 ? -1.333 0.980 -1.395 1.00 65.25 81 MET A N 1
ATOM 641 C CA . MET A 1 81 ? -2.283 -0.125 -1.524 1.00 65.25 81 MET A CA 1
ATOM 642 C C . MET A 1 81 ? -2.392 -0.970 -0.256 1.00 65.25 81 MET A C 1
ATOM 644 O O . MET A 1 81 ? -3.504 -1.255 0.162 1.00 65.25 81 MET A O 1
ATOM 648 N N . SER A 1 82 ? -1.268 -1.299 0.388 1.00 66.81 82 SER A N 1
ATOM 649 C CA . SER A 1 82 ? -1.276 -2.040 1.661 1.00 66.81 82 SER A CA 1
ATOM 650 C C . SER A 1 82 ? -2.094 -1.315 2.730 1.00 66.81 82 SER A C 1
ATOM 652 O O . SER A 1 82 ? -2.920 -1.922 3.392 1.00 66.81 82 SER A O 1
ATOM 654 N N . ILE A 1 83 ? -1.939 0.011 2.830 1.00 72.06 83 ILE A N 1
ATOM 655 C CA . ILE A 1 83 ? -2.727 0.837 3.757 1.00 72.06 83 ILE A CA 1
ATOM 656 C C . ILE A 1 83 ? -4.228 0.763 3.449 1.00 72.06 83 ILE A C 1
ATOM 658 O O . ILE A 1 83 ? -5.042 0.778 4.368 1.00 72.06 83 ILE A O 1
ATOM 662 N N . LEU A 1 84 ? -4.604 0.741 2.166 1.00 67.81 84 LEU A N 1
ATOM 663 C CA . LEU A 1 84 ? -6.008 0.647 1.762 1.00 67.81 84 LEU A CA 1
ATOM 664 C C . LEU A 1 84 ? -6.597 -0.725 2.091 1.00 67.81 84 LEU A C 1
ATOM 666 O O . LEU A 1 84 ? -7.727 -0.773 2.559 1.00 67.81 84 LEU A O 1
ATOM 670 N N . GLU A 1 85 ? -5.849 -1.811 1.892 1.00 68.62 85 GLU A N 1
ATOM 671 C CA . GLU A 1 85 ? -6.284 -3.160 2.277 1.00 68.62 85 GLU A CA 1
ATOM 672 C C . GLU A 1 85 ? -6.471 -3.290 3.790 1.00 68.62 85 GLU A C 1
ATOM 674 O O . GLU A 1 85 ? -7.519 -3.758 4.239 1.00 68.62 85 GLU A O 1
ATOM 679 N N . ASP A 1 86 ? -5.509 -2.798 4.576 1.00 72.00 86 ASP A N 1
ATOM 680 C CA . ASP A 1 86 ? -5.618 -2.779 6.036 1.00 72.00 86 ASP A CA 1
ATOM 681 C C . ASP A 1 86 ? -6.844 -1.957 6.470 1.00 72.00 86 ASP A C 1
ATOM 683 O O . ASP A 1 86 ? -7.595 -2.346 7.362 1.00 72.00 86 ASP A O 1
ATOM 687 N N . TYR A 1 87 ? -7.099 -0.823 5.809 1.00 72.44 87 TYR A N 1
ATOM 688 C CA . TYR A 1 87 ? -8.255 0.016 6.116 1.00 72.44 87 TYR A CA 1
ATOM 689 C C . TYR A 1 87 ? -9.595 -0.622 5.712 1.00 72.44 87 TYR A C 1
ATOM 691 O O . TYR A 1 87 ? -10.566 -0.492 6.451 1.00 72.44 87 TYR A O 1
ATOM 699 N N . ILE A 1 88 ? -9.666 -1.320 4.576 1.00 70.25 88 ILE A N 1
ATOM 700 C CA . ILE A 1 88 ? -10.865 -2.076 4.173 1.00 70.25 88 ILE A CA 1
ATOM 701 C C . ILE A 1 88 ? -11.132 -3.189 5.187 1.00 70.25 88 ILE A C 1
ATOM 703 O O . ILE A 1 88 ? -12.233 -3.276 5.719 1.00 70.25 88 ILE A O 1
ATOM 707 N N . SER A 1 89 ? -10.095 -3.940 5.562 1.00 70.19 89 SER A N 1
ATOM 708 C CA . SER A 1 89 ? -10.184 -4.973 6.599 1.00 70.19 89 SER A CA 1
ATOM 709 C C . SER A 1 89 ? -10.708 -4.399 7.918 1.00 70.19 89 SER A C 1
ATOM 711 O O . SER A 1 89 ? -11.563 -4.995 8.564 1.00 70.19 89 SER A O 1
ATOM 713 N N . PHE A 1 90 ? -10.256 -3.199 8.303 1.00 74.81 90 PHE A N 1
ATOM 714 C CA . PHE A 1 90 ? -10.747 -2.501 9.493 1.00 74.81 90 PHE A CA 1
ATOM 715 C C . PHE A 1 90 ? -12.243 -2.165 9.437 1.00 74.81 90 PHE A C 1
ATOM 717 O O . PHE A 1 90 ? -12.914 -2.191 10.469 1.00 74.81 90 PHE A O 1
ATOM 724 N N . LEU A 1 91 ? -12.761 -1.814 8.258 1.00 73.62 91 LEU A N 1
ATOM 725 C CA . LEU A 1 91 ? -14.186 -1.556 8.068 1.00 73.62 91 LEU A CA 1
ATOM 726 C C . LEU A 1 91 ? -14.999 -2.852 8.139 1.00 73.62 91 LEU A C 1
ATOM 728 O O . LEU A 1 91 ? -16.022 -2.877 8.825 1.00 73.62 91 LEU A O 1
ATOM 732 N N . ASP A 1 92 ? -14.508 -3.913 7.500 1.00 70.62 92 ASP A N 1
ATOM 733 C CA . ASP A 1 92 ? -15.219 -5.185 7.358 1.00 70.62 92 ASP A CA 1
ATOM 734 C C . ASP A 1 92 ? -15.249 -5.996 8.664 1.00 70.62 92 ASP A C 1
ATOM 736 O O . ASP A 1 92 ? -16.220 -6.700 8.930 1.00 70.62 92 ASP A O 1
ATOM 740 N N . ILE A 1 93 ? -14.243 -5.854 9.540 1.00 70.25 93 ILE A N 1
ATOM 741 C CA . ILE A 1 93 ? -14.164 -6.552 10.840 1.00 70.25 93 ILE A CA 1
ATOM 742 C C . ILE A 1 93 ? -15.429 -6.370 11.699 1.00 70.25 93 ILE A C 1
ATOM 744 O O . ILE A 1 93 ? -15.769 -7.251 12.483 1.00 70.25 93 ILE A O 1
ATOM 748 N N . ILE A 1 94 ? -16.167 -5.268 11.543 1.00 65.25 94 ILE A N 1
ATOM 749 C CA . ILE A 1 94 ? -17.393 -5.019 12.317 1.00 65.25 94 ILE A CA 1
ATOM 750 C C . ILE A 1 94 ? -18.537 -5.968 11.920 1.00 65.25 94 ILE A C 1
ATOM 752 O O . ILE A 1 94 ? -19.418 -6.226 12.737 1.00 65.25 94 ILE A O 1
ATOM 756 N N . GLU A 1 95 ? -18.537 -6.507 10.700 1.00 66.00 95 GLU A N 1
ATOM 757 C CA . GLU A 1 95 ? -19.650 -7.312 10.180 1.00 66.00 95 GLU A CA 1
ATOM 758 C C . GLU A 1 95 ? -19.496 -8.822 10.431 1.00 66.00 95 GLU A C 1
ATOM 760 O O . GLU A 1 95 ? -20.492 -9.544 10.408 1.00 66.00 95 GLU A O 1
ATOM 765 N N . TYR A 1 96 ? -18.280 -9.312 10.701 1.00 64.31 96 TYR A N 1
ATOM 766 C CA . TYR A 1 96 ? -17.973 -10.754 10.685 1.00 64.31 96 TYR A CA 1
ATOM 767 C C . TYR A 1 96 ? -17.629 -11.373 12.044 1.00 64.31 96 TYR A C 1
ATOM 769 O O . TYR A 1 96 ? -17.345 -12.571 12.111 1.00 64.31 96 TYR A O 1
ATOM 777 N N . VAL A 1 97 ? -17.640 -10.596 13.129 1.00 74.12 97 VAL A N 1
ATOM 778 C CA . VAL A 1 97 ? -17.152 -11.068 14.429 1.00 74.12 97 VAL A CA 1
ATOM 779 C C . VAL A 1 97 ? -18.299 -11.319 15.403 1.00 74.12 97 VAL A C 1
ATOM 781 O O . VAL A 1 97 ? -19.141 -10.457 15.635 1.00 74.12 97 VAL A O 1
ATOM 784 N N . ASN A 1 98 ? -18.323 -12.521 15.984 1.00 70.56 98 ASN A N 1
ATOM 785 C CA . ASN A 1 98 ? -19.426 -12.995 16.825 1.00 70.56 98 ASN A CA 1
ATOM 786 C C . ASN A 1 98 ? -19.307 -12.560 18.292 1.00 70.56 98 ASN A C 1
ATOM 788 O O . ASN A 1 98 ? -20.285 -12.648 19.036 1.00 70.56 98 ASN A O 1
ATOM 792 N N . THR A 1 99 ? -18.120 -12.127 18.728 1.00 83.31 99 THR A N 1
ATOM 793 C CA . THR A 1 99 ? -17.855 -11.741 20.118 1.00 83.31 99 THR A CA 1
ATOM 794 C C . THR A 1 99 ? -17.127 -10.403 20.219 1.00 83.31 99 THR A C 1
ATOM 796 O O . THR A 1 99 ? -16.316 -10.036 19.371 1.00 83.31 99 THR A O 1
ATOM 799 N N . GLU A 1 100 ? -17.398 -9.668 21.295 1.00 83.44 100 GLU A N 1
ATOM 800 C CA . GLU A 1 100 ? -16.793 -8.355 21.545 1.00 83.44 100 GLU A CA 1
ATOM 801 C C . GLU A 1 100 ? -15.265 -8.444 21.727 1.00 83.44 100 GLU A C 1
ATOM 803 O O . GLU A 1 100 ? -14.519 -7.588 21.255 1.00 83.44 100 GLU A O 1
ATOM 808 N N . ASP A 1 101 ? -14.772 -9.513 22.359 1.00 84.38 101 ASP A N 1
ATOM 809 C CA . ASP A 1 101 ? -13.338 -9.712 22.596 1.00 84.38 101 ASP A CA 1
ATOM 810 C C . ASP A 1 101 ? -12.557 -10.008 21.311 1.00 84.38 101 ASP A C 1
ATOM 812 O O . ASP A 1 101 ? -11.475 -9.445 21.104 1.00 84.38 101 ASP A O 1
ATOM 816 N N . GLU A 1 102 ? -13.103 -10.846 20.425 1.00 82.88 102 GLU A N 1
ATOM 817 C CA . GLU A 1 102 ? -12.517 -11.095 19.105 1.00 82.88 102 GLU A CA 1
ATOM 818 C C . GLU A 1 102 ? -12.518 -9.816 18.263 1.00 82.88 102 GLU A C 1
ATOM 820 O O . GLU A 1 102 ? -11.523 -9.520 17.599 1.00 82.88 102 GLU A O 1
ATOM 825 N N . LEU A 1 103 ? -13.589 -9.016 18.347 1.00 83.50 103 LEU A N 1
ATOM 826 C CA . LEU A 1 103 ? -13.702 -7.752 17.623 1.00 83.50 103 LEU A CA 1
ATOM 827 C C . LEU A 1 103 ? -12.593 -6.801 18.073 1.00 83.50 103 LEU A C 1
ATOM 829 O O . LEU A 1 103 ? -11.842 -6.266 17.257 1.00 83.50 103 LEU A O 1
ATOM 833 N N . HIS A 1 104 ? -12.434 -6.644 19.387 1.00 86.75 104 HIS A N 1
ATOM 834 C CA . HIS A 1 104 ? -11.387 -5.815 19.966 1.00 86.75 104 HIS A CA 1
ATOM 835 C C . HIS A 1 104 ? -9.981 -6.306 19.614 1.00 86.75 104 HIS A C 1
ATOM 837 O O . HIS A 1 104 ? -9.092 -5.477 19.412 1.00 86.75 104 HIS A O 1
ATOM 843 N N . GLN A 1 105 ? -9.753 -7.620 19.550 1.00 85.12 105 GLN A N 1
ATOM 844 C CA . GLN A 1 105 ? -8.461 -8.176 19.154 1.00 85.12 105 GLN A CA 1
ATOM 845 C C . GLN A 1 105 ? -8.146 -7.876 17.686 1.00 85.12 105 GLN A C 1
ATOM 847 O O . GLN A 1 105 ? -7.088 -7.321 17.400 1.00 85.12 105 GLN A O 1
ATOM 852 N N . LEU A 1 106 ? -9.085 -8.133 16.777 1.00 83.00 106 LEU A N 1
ATOM 853 C CA . LEU A 1 106 ? -8.914 -7.852 15.352 1.00 83.00 106 LEU A CA 1
ATOM 854 C C . LEU A 1 106 ? -8.735 -6.354 15.081 1.00 83.00 106 LEU A C 1
ATOM 856 O O . LEU A 1 106 ? -7.868 -5.961 14.300 1.00 83.00 106 LEU A O 1
ATOM 860 N N . CYS A 1 107 ? -9.484 -5.494 15.782 1.00 85.00 107 CYS A N 1
ATOM 861 C CA . CYS A 1 107 ? -9.273 -4.051 15.713 1.00 85.00 107 CYS A CA 1
ATOM 862 C C . CYS A 1 107 ? -7.856 -3.652 16.153 1.00 85.00 107 CYS A C 1
ATOM 864 O O . CYS A 1 107 ? -7.273 -2.770 15.525 1.00 85.00 107 CYS A O 1
ATOM 866 N N . ARG A 1 108 ? -7.284 -4.271 17.201 1.00 88.25 108 ARG A N 1
ATOM 867 C CA . ARG A 1 108 ? -5.883 -4.014 17.596 1.00 88.25 108 ARG A CA 1
ATOM 868 C C . ARG A 1 108 ? -4.920 -4.395 16.482 1.00 88.25 108 ARG A C 1
ATOM 870 O O . ARG A 1 108 ? -4.101 -3.563 16.103 1.00 88.25 108 ARG A O 1
ATOM 877 N N . ASP A 1 109 ? -5.056 -5.605 15.950 1.00 84.19 109 ASP A N 1
ATOM 878 C CA . ASP A 1 109 ? -4.129 -6.151 14.959 1.00 84.19 109 ASP A CA 1
ATOM 879 C C . ASP A 1 109 ? -4.104 -5.290 13.686 1.00 84.19 109 ASP A C 1
ATOM 881 O O . ASP A 1 109 ? -3.034 -4.893 13.214 1.00 84.19 109 ASP A O 1
ATOM 885 N N . VAL A 1 110 ? -5.277 -4.890 13.186 1.00 83.50 110 VAL A N 1
ATOM 886 C CA . VAL A 1 110 ? -5.373 -4.027 12.000 1.00 83.50 110 VAL A CA 1
ATOM 887 C C . VAL A 1 110 ? -4.911 -2.595 12.277 1.00 83.50 110 VAL A C 1
ATOM 889 O O . VAL A 1 110 ? -4.213 -1.995 11.457 1.00 83.50 110 VAL A O 1
ATOM 892 N N . LEU A 1 111 ? -5.241 -2.018 13.437 1.00 88.44 111 LEU A N 1
ATOM 893 C CA . LEU A 1 111 ? -4.774 -0.672 13.781 1.00 88.44 111 LEU A CA 1
ATOM 894 C C . LEU A 1 111 ? -3.258 -0.620 14.013 1.00 88.44 111 LEU A C 1
ATOM 896 O O . LEU A 1 111 ? -2.633 0.394 13.691 1.00 88.44 111 LEU A O 1
ATOM 900 N N . ASP A 1 112 ? -2.652 -1.688 14.535 1.00 86.62 112 ASP A N 1
ATOM 901 C CA . ASP A 1 112 ? -1.199 -1.809 14.646 1.00 86.62 112 ASP A CA 1
ATOM 902 C C . ASP A 1 112 ? -0.543 -1.937 13.260 1.00 86.62 112 ASP A C 1
ATOM 904 O O . ASP A 1 112 ? 0.453 -1.250 13.011 1.00 86.62 112 ASP A O 1
ATOM 908 N N . ALA A 1 113 ? -1.131 -2.702 12.330 1.00 82.38 113 ALA A N 1
ATOM 909 C CA . ALA A 1 113 ? -0.679 -2.769 10.935 1.00 82.38 113 ALA A CA 1
ATOM 910 C C . ALA A 1 113 ? -0.725 -1.387 10.252 1.00 82.38 113 ALA A C 1
ATOM 912 O O . ALA A 1 113 ? 0.294 -0.891 9.759 1.00 82.38 113 ALA A O 1
ATOM 913 N N . LEU A 1 114 ? -1.855 -0.677 10.358 1.00 84.12 114 LEU A N 1
ATOM 914 C CA . LEU A 1 114 ? -1.997 0.700 9.871 1.00 84.12 114 LEU A CA 1
ATOM 915 C C . LEU A 1 114 ? -0.961 1.643 10.506 1.00 84.12 114 LEU A C 1
ATOM 917 O O . LEU A 1 114 ? -0.419 2.538 9.846 1.00 84.12 114 LEU A O 1
ATOM 921 N N . PHE A 1 115 ? -0.646 1.462 11.791 1.00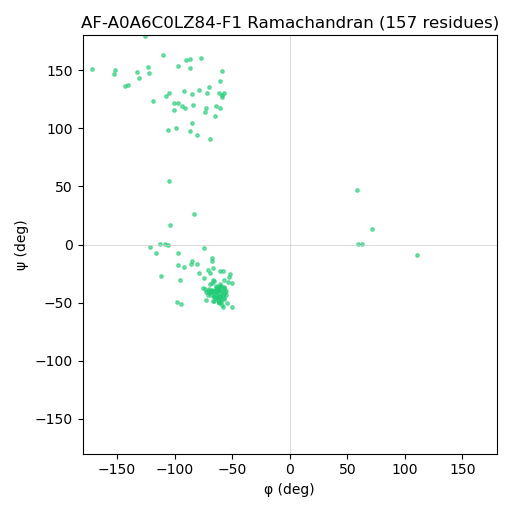 85.81 115 PHE A N 1
ATOM 922 C CA . PHE A 1 115 ? 0.274 2.340 12.510 1.00 85.81 115 PHE A CA 1
ATOM 923 C C . PHE A 1 115 ? 1.715 2.260 11.993 1.00 85.81 115 PHE A C 1
ATOM 925 O O . PHE A 1 115 ? 2.410 3.286 11.984 1.00 85.81 115 PHE A O 1
ATOM 932 N N . VAL A 1 116 ? 2.152 1.104 11.477 1.00 84.75 116 VAL A N 1
ATOM 933 C CA . VAL A 1 116 ? 3.447 0.959 10.779 1.00 84.75 116 VAL A CA 1
ATOM 934 C C . VAL A 1 116 ? 3.571 1.984 9.644 1.00 84.75 116 VAL A C 1
ATOM 936 O O . VAL A 1 116 ? 4.649 2.529 9.389 1.00 84.75 116 VAL A O 1
ATOM 939 N N . HIS A 1 117 ? 2.446 2.340 9.023 1.00 80.31 117 HIS A N 1
ATOM 940 C CA . HIS A 1 117 ? 2.361 3.256 7.893 1.00 80.31 117 HIS A CA 1
ATOM 941 C C . HIS A 1 117 ? 1.847 4.666 8.245 1.00 80.31 117 HIS A C 1
ATOM 943 O O . HIS A 1 117 ? 1.528 5.457 7.352 1.00 80.31 117 HIS A O 1
ATOM 949 N N . LYS A 1 118 ? 1.850 5.058 9.530 1.00 83.44 118 LYS A N 1
ATOM 950 C CA . LYS A 1 118 ? 1.274 6.328 10.029 1.00 83.44 118 LYS A CA 1
ATOM 951 C C . LYS A 1 118 ? 1.698 7.604 9.287 1.00 83.44 118 LYS A C 1
ATOM 953 O O . LYS A 1 118 ? 0.916 8.545 9.201 1.00 83.44 118 LYS A O 1
ATOM 958 N N . ILE A 1 119 ? 2.930 7.678 8.771 1.00 82.69 119 ILE A N 1
ATOM 959 C CA . ILE A 1 119 ? 3.419 8.864 8.039 1.00 82.69 119 ILE A CA 1
ATOM 960 C C . ILE A 1 119 ? 2.668 9.029 6.715 1.00 82.69 119 ILE A C 1
ATOM 962 O O . ILE A 1 119 ? 2.351 10.151 6.331 1.00 82.69 119 ILE A O 1
ATOM 966 N N . LEU A 1 120 ? 2.395 7.925 6.019 1.00 79.25 120 LEU A N 1
ATOM 967 C CA . LEU A 1 120 ? 1.658 7.931 4.757 1.00 79.25 120 LEU A CA 1
ATOM 968 C C . LEU A 1 120 ? 0.179 8.216 4.999 1.00 79.25 120 LEU A C 1
ATOM 970 O O . LEU A 1 120 ? -0.394 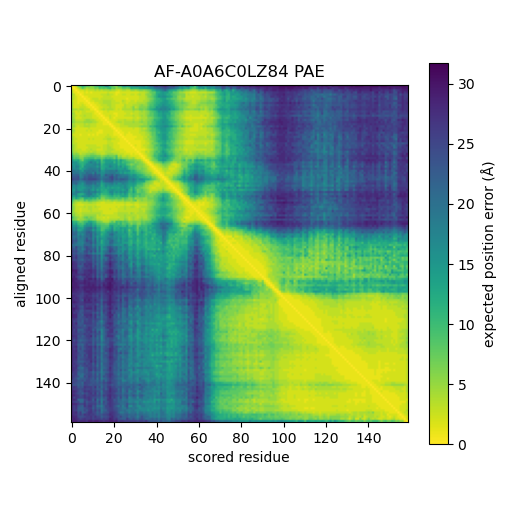9.050 4.307 1.00 79.25 120 LEU A O 1
ATOM 974 N N . ILE A 1 121 ? -0.388 7.621 6.050 1.00 80.12 121 ILE A N 1
ATOM 975 C CA . ILE A 1 121 ? -1.752 7.903 6.508 1.00 80.12 121 ILE A CA 1
ATOM 976 C C . ILE A 1 121 ? -1.937 9.404 6.750 1.00 80.12 121 ILE A C 1
ATOM 978 O O . ILE A 1 121 ? -2.838 10.004 6.181 1.00 80.12 121 ILE A O 1
ATOM 982 N N . LYS A 1 122 ? -1.030 10.046 7.500 1.00 82.06 122 LYS A N 1
ATOM 983 C CA . LYS A 1 122 ? -1.087 11.492 7.787 1.00 82.06 122 LYS A CA 1
ATOM 984 C C . LYS A 1 122 ? -1.027 12.393 6.554 1.00 82.06 122 LYS A C 1
ATOM 986 O O . LYS A 1 122 ? -1.438 13.543 6.644 1.00 82.06 122 LYS A O 1
ATOM 991 N N . LYS A 1 123 ? -0.489 11.906 5.434 1.00 82.25 123 LYS A N 1
ATOM 992 C CA . LYS A 1 123 ? -0.424 12.659 4.174 1.00 82.25 123 LYS A CA 1
ATOM 993 C C . LYS A 1 123 ? -1.705 12.545 3.348 1.00 82.25 123 LYS A C 1
ATOM 995 O O . LYS A 1 123 ? -1.865 13.309 2.403 1.00 82.25 123 LYS A O 1
ATOM 1000 N N . ASN A 1 124 ? -2.587 11.600 3.672 1.00 76.94 124 ASN A N 1
ATOM 1001 C CA . ASN A 1 124 ? -3.851 11.392 2.980 1.00 76.94 124 ASN A CA 1
ATOM 1002 C C . ASN A 1 124 ? -5.007 11.906 3.849 1.00 76.94 124 ASN A C 1
ATOM 1004 O O . ASN A 1 124 ? -5.476 11.215 4.752 1.00 76.94 124 ASN A O 1
ATOM 1008 N N . GLU A 1 125 ? -5.473 13.123 3.567 1.00 76.50 125 GLU A N 1
ATOM 1009 C CA . GLU A 1 125 ? -6.528 13.782 4.348 1.00 76.50 125 GLU A CA 1
ATOM 1010 C C . GLU A 1 125 ? -7.825 12.966 4.424 1.00 76.50 125 GLU A C 1
ATOM 1012 O O . GLU A 1 125 ? -8.445 12.901 5.486 1.00 76.50 125 GLU A O 1
ATOM 1017 N N . GLN A 1 126 ? -8.213 12.290 3.337 1.00 74.62 126 GLN A N 1
ATOM 1018 C CA . GLN A 1 126 ? -9.417 11.458 3.338 1.00 74.62 126 GLN A CA 1
ATOM 1019 C C . GLN A 1 126 ? -9.269 10.260 4.273 1.00 74.62 126 GLN A C 1
ATOM 1021 O O . GLN A 1 126 ? -10.158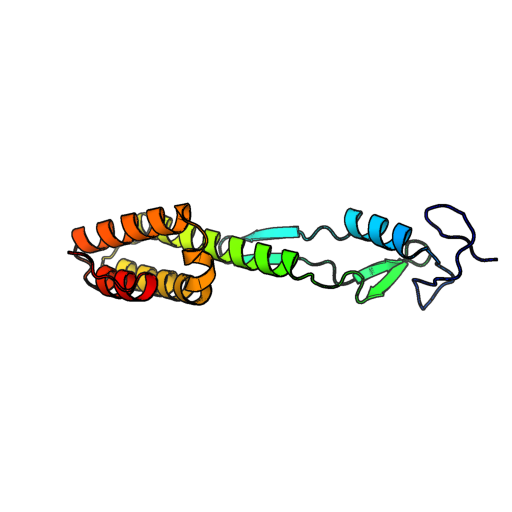 10.011 5.086 1.00 74.62 126 GLN A O 1
ATOM 1026 N N . LEU A 1 127 ? -8.129 9.563 4.219 1.00 76.69 127 LEU A N 1
ATOM 1027 C CA . LEU A 1 127 ? -7.869 8.428 5.103 1.00 76.69 127 LEU A CA 1
ATOM 1028 C C . LEU A 1 127 ? -7.801 8.864 6.576 1.00 76.69 127 LEU A C 1
ATOM 1030 O O . LEU A 1 127 ? -8.281 8.155 7.455 1.00 76.69 127 LEU A O 1
ATOM 1034 N N . VAL A 1 128 ? -7.258 10.055 6.855 1.00 83.00 128 VAL A N 1
ATOM 1035 C CA . VAL A 1 128 ? -7.258 10.641 8.205 1.00 83.00 128 VAL A CA 1
ATOM 1036 C C . VAL A 1 128 ? -8.682 10.863 8.711 1.00 83.00 128 VAL A C 1
ATOM 1038 O O . VAL A 1 128 ? -8.990 10.464 9.834 1.00 83.00 128 VAL A O 1
ATOM 1041 N N . LEU A 1 129 ? -9.548 11.494 7.913 1.00 79.19 129 LEU A N 1
ATOM 1042 C CA . LEU A 1 129 ? -10.942 11.754 8.292 1.00 79.19 129 LEU A CA 1
ATOM 1043 C C . LEU A 1 129 ? -11.702 10.452 8.560 1.00 79.19 129 LEU A C 1
ATOM 1045 O O . LEU A 1 129 ? -12.398 10.325 9.567 1.00 79.19 129 LEU A O 1
ATOM 1049 N N . LEU A 1 130 ? -11.516 9.483 7.673 1.00 81.19 130 LEU A N 1
ATOM 1050 C CA . LEU A 1 130 ? -12.107 8.157 7.742 1.00 81.19 130 LEU A CA 1
ATOM 1051 C C . LEU A 1 130 ? -11.663 7.384 8.995 1.00 81.19 130 LEU A C 1
ATOM 1053 O O . LEU A 1 130 ? -12.506 6.891 9.748 1.00 81.19 130 LEU A O 1
ATOM 1057 N N . LEU A 1 131 ? -10.358 7.346 9.277 1.00 85.44 131 LEU A N 1
ATOM 1058 C CA . LEU A 1 131 ? -9.810 6.673 10.455 1.00 85.44 131 LEU A CA 1
ATOM 1059 C C . LEU A 1 131 ? -10.246 7.356 11.760 1.00 85.44 131 LEU A C 1
ATOM 1061 O O . LEU A 1 131 ? -10.601 6.672 12.717 1.00 85.44 131 LEU A O 1
ATOM 1065 N N . LYS A 1 132 ? -10.284 8.696 11.797 1.00 88.69 132 LYS A N 1
ATOM 1066 C CA . LYS A 1 132 ? -10.814 9.445 12.948 1.00 88.69 132 LYS A CA 1
ATOM 1067 C C . LYS A 1 132 ? -12.266 9.087 13.228 1.00 88.69 132 LYS A C 1
ATOM 1069 O O . LYS A 1 132 ? -12.581 8.721 14.353 1.00 88.69 132 LYS A O 1
ATOM 1074 N N . ARG A 1 133 ? -13.127 9.150 12.205 1.00 85.94 133 ARG A N 1
ATOM 1075 C CA . ARG A 1 133 ? -14.556 8.836 12.336 1.00 85.94 133 ARG A CA 1
ATOM 1076 C C . ARG A 1 133 ? -14.766 7.440 12.911 1.00 85.94 133 ARG A C 1
ATOM 1078 O O . ARG A 1 133 ? -15.601 7.265 13.793 1.00 85.94 133 ARG A O 1
ATOM 1085 N N . GLN A 1 134 ? -13.993 6.472 12.435 1.00 85.62 134 GLN A N 1
ATOM 1086 C CA . GLN A 1 134 ? -14.158 5.089 12.850 1.00 85.62 134 GLN A CA 1
ATOM 1087 C C . GLN A 1 134 ? -13.614 4.815 14.256 1.00 85.62 134 GLN A C 1
ATOM 1089 O O . GLN A 1 134 ? -14.261 4.119 15.031 1.00 85.62 134 GLN A O 1
ATOM 1094 N N . LEU A 1 135 ? -12.492 5.432 14.639 1.00 90.06 135 LEU A N 1
ATOM 1095 C CA . LEU A 1 135 ? -12.013 5.390 16.024 1.00 90.06 135 LEU A CA 1
ATOM 1096 C C . LEU A 1 135 ? -12.994 6.076 16.985 1.00 90.06 135 LEU A C 1
ATOM 1098 O O . LEU A 1 135 ? -13.243 5.558 18.068 1.00 90.06 135 LEU A O 1
ATOM 1102 N N . SER A 1 136 ? -13.594 7.204 16.593 1.00 89.88 136 SER A N 1
ATOM 1103 C CA . SER A 1 136 ? -14.655 7.839 17.381 1.00 89.88 136 SER A CA 1
ATOM 1104 C C . SER A 1 136 ? -15.856 6.915 17.549 1.00 89.88 136 SER A C 1
ATOM 1106 O O . SER A 1 136 ? -16.349 6.784 18.662 1.00 89.88 136 SER A O 1
ATOM 1108 N N . LYS A 1 137 ? -16.294 6.240 16.478 1.00 87.25 137 LYS A N 1
ATOM 1109 C CA . LYS A 1 137 ? -17.397 5.275 16.544 1.00 87.25 137 LYS A CA 1
ATOM 1110 C C . LYS A 1 137 ? -17.091 4.155 17.543 1.00 87.25 137 LYS A C 1
ATOM 1112 O O . LYS A 1 137 ? -17.840 3.990 18.493 1.00 87.25 137 LYS A O 1
ATOM 1117 N N . LEU A 1 138 ? -15.946 3.485 17.403 1.00 87.50 138 LEU A N 1
ATOM 1118 C CA . LEU A 1 138 ? -15.546 2.409 18.318 1.00 87.50 138 LEU A CA 1
ATOM 1119 C C . LEU A 1 138 ? -15.428 2.872 19.778 1.00 87.50 138 LEU A C 1
ATOM 1121 O O . LEU A 1 138 ? -15.750 2.123 20.694 1.00 87.50 138 LEU A O 1
ATOM 1125 N N . TYR A 1 139 ? -14.965 4.104 20.007 1.00 91.25 139 TYR A N 1
ATOM 1126 C CA . TYR A 1 139 ? -14.904 4.672 21.352 1.00 91.25 139 TYR A CA 1
ATOM 1127 C C . TYR A 1 139 ? -16.299 4.887 21.950 1.00 91.25 139 TYR A C 1
ATOM 1129 O O . TYR A 1 139 ? -16.523 4.538 23.108 1.00 91.25 139 TYR A O 1
ATOM 1137 N N . MET A 1 140 ? -17.230 5.425 21.157 1.00 88.69 140 MET A N 1
ATOM 1138 C CA . MET A 1 140 ? -18.628 5.619 21.558 1.00 88.69 140 MET A CA 1
ATOM 1139 C C . MET A 1 140 ? -19.353 4.287 21.778 1.00 88.69 140 MET A C 1
ATOM 1141 O O . MET A 1 140 ? -20.193 4.201 22.668 1.00 88.69 140 MET A O 1
ATOM 1145 N N . ASP A 1 141 ? -18.971 3.250 21.031 1.00 86.44 141 ASP A N 1
ATOM 1146 C CA . ASP A 1 141 ? -19.471 1.880 21.183 1.00 86.44 141 ASP A CA 1
ATOM 1147 C C . ASP A 1 141 ? -18.880 1.169 22.425 1.00 86.44 141 ASP A C 1
ATOM 1149 O O . ASP A 1 141 ? -19.274 0.055 22.745 1.00 86.44 141 ASP A O 1
ATOM 1153 N N . GLY A 1 142 ? -17.971 1.817 23.170 1.00 86.75 142 GLY A N 1
ATOM 1154 C CA . GLY A 1 142 ? -17.462 1.349 24.466 1.00 86.75 142 GLY A CA 1
ATOM 1155 C C . GLY A 1 142 ? -16.002 0.889 24.461 1.00 86.75 142 GLY A C 1
ATOM 1156 O O . GLY A 1 142 ? -15.398 0.713 25.528 1.00 86.75 142 GLY A O 1
ATOM 1157 N N . TRP A 1 143 ? -15.369 0.767 23.290 1.00 90.00 143 TRP A N 1
ATOM 1158 C CA . TRP A 1 143 ? -13.991 0.300 23.200 1.00 90.00 143 TRP A CA 1
ATOM 1159 C C . TRP A 1 143 ? -12.974 1.407 23.504 1.00 90.00 143 TRP A C 1
ATOM 1161 O O . TRP A 1 143 ? -12.505 2.145 22.632 1.00 90.00 143 TRP A O 1
ATOM 1171 N N . LYS A 1 144 ? -12.528 1.482 24.764 1.00 90.50 144 LYS A N 1
ATOM 1172 C CA . LYS A 1 144 ? -11.522 2.469 25.218 1.00 90.50 144 LYS A CA 1
ATOM 1173 C C . LYS A 1 144 ? -10.186 2.393 24.468 1.00 90.50 144 LYS A C 1
ATOM 1175 O O . LYS A 1 144 ? -9.464 3.392 24.408 1.00 90.50 144 LYS A O 1
ATOM 1180 N N . GLY A 1 145 ? -9.865 1.243 23.868 1.00 90.56 145 GLY A N 1
ATOM 1181 C CA . GLY A 1 145 ? -8.677 1.068 23.029 1.00 90.56 145 GLY A CA 1
ATOM 1182 C C . GLY A 1 145 ? -8.631 2.047 21.852 1.00 90.56 145 GLY A C 1
ATOM 1183 O O . GLY A 1 145 ? -7.551 2.520 21.491 1.00 90.56 145 GLY A O 1
ATOM 1184 N N . ALA A 1 146 ? -9.787 2.457 21.328 1.00 90.56 146 ALA A N 1
ATOM 1185 C CA . ALA A 1 146 ? -9.866 3.418 20.235 1.00 90.56 146 ALA A CA 1
ATOM 1186 C C . ALA A 1 146 ? -9.251 4.785 20.587 1.00 90.56 146 ALA A C 1
ATOM 1188 O O . ALA A 1 146 ? -8.580 5.390 19.750 1.00 90.56 146 ALA A O 1
ATOM 1189 N N . ASN A 1 147 ? -9.384 5.246 21.837 1.00 92.56 147 ASN A N 1
ATOM 1190 C CA . ASN A 1 147 ? -8.781 6.506 22.283 1.00 92.56 147 ASN A CA 1
ATOM 1191 C C . ASN A 1 147 ? -7.242 6.424 22.304 1.00 92.56 147 ASN A C 1
ATOM 1193 O O . ASN A 1 147 ? -6.549 7.346 21.867 1.00 92.56 147 ASN A O 1
ATOM 1197 N N . MET A 1 148 ? -6.691 5.276 22.720 1.00 94.38 148 MET A N 1
ATOM 1198 C CA . MET A 1 148 ? -5.248 5.024 22.652 1.00 94.38 148 MET A CA 1
ATOM 1199 C C . MET A 1 148 ? -4.744 5.117 21.207 1.00 94.38 148 MET A C 1
ATOM 1201 O O . MET A 1 148 ? -3.740 5.783 20.949 1.00 94.38 148 MET A O 1
ATOM 1205 N N . TYR A 1 149 ? -5.430 4.475 20.256 1.00 92.88 149 TYR A N 1
ATOM 1206 C CA . TYR A 1 149 ? -5.039 4.527 18.847 1.00 92.88 149 TYR A CA 1
ATOM 1207 C C . TYR A 1 149 ? -5.220 5.919 18.245 1.00 92.88 149 TYR A C 1
ATOM 1209 O O . TYR A 1 149 ? -4.324 6.388 17.545 1.00 92.88 149 TYR A O 1
ATOM 1217 N N . HIS A 1 150 ? -6.294 6.634 18.580 1.00 93.31 150 HIS A N 1
ATOM 1218 C CA . HIS A 1 150 ? -6.486 8.015 18.138 1.00 93.31 150 HIS A CA 1
ATOM 1219 C C . HIS A 1 150 ? -5.321 8.913 18.586 1.00 93.31 150 HIS A C 1
ATOM 1221 O O . HIS A 1 150 ? -4.753 9.647 17.772 1.00 93.31 150 HIS A O 1
ATOM 1227 N N . HIS A 1 151 ? -4.865 8.768 19.834 1.00 93.25 151 HIS A N 1
ATOM 1228 C CA . HIS A 1 151 ? -3.671 9.454 20.316 1.00 93.25 151 HIS A CA 1
ATOM 1229 C C . HIS A 1 151 ? -2.389 8.983 19.605 1.00 93.25 151 HIS A C 1
ATOM 1231 O O . HIS A 1 151 ? -1.591 9.817 19.179 1.00 93.25 151 HIS A O 1
ATOM 1237 N N . LYS A 1 152 ? -2.186 7.672 19.402 1.00 91.00 152 LYS A N 1
ATOM 1238 C CA . LYS A 1 152 ? -1.019 7.145 18.663 1.00 91.00 152 LYS A CA 1
ATOM 1239 C C . LYS A 1 152 ? -0.931 7.735 17.250 1.00 91.00 152 LYS A C 1
ATOM 1241 O O . LYS A 1 152 ? 0.143 8.175 16.830 1.00 91.00 152 LYS A O 1
ATOM 1246 N N . PHE A 1 153 ? -2.041 7.761 16.514 1.00 88.31 153 PHE A N 1
ATOM 1247 C CA . PHE A 1 153 ? -2.078 8.291 15.155 1.00 88.31 153 PHE A CA 1
ATOM 1248 C C . PHE A 1 153 ? -1.966 9.814 15.137 1.00 88.31 153 PHE A C 1
ATOM 1250 O O . PHE A 1 153 ? -1.146 10.344 14.389 1.00 88.31 153 PHE A O 1
ATOM 1257 N N . PHE A 1 154 ? -2.732 10.533 15.957 1.00 91.44 154 PHE A N 1
ATOM 1258 C CA . PHE A 1 154 ? -2.963 11.969 15.759 1.00 91.44 154 PHE A CA 1
ATOM 1259 C C . PHE A 1 154 ? -2.430 12.872 16.875 1.00 91.44 154 PHE A C 1
ATOM 1261 O O . PHE A 1 154 ? -2.424 14.085 16.696 1.00 91.44 154 PHE A O 1
ATOM 1268 N N . GLY A 1 155 ? -1.948 12.313 17.986 1.00 89.00 155 GLY A N 1
ATOM 1269 C CA . GLY A 1 155 ? -1.431 13.068 19.134 1.00 89.00 155 GLY A CA 1
ATOM 1270 C C . GLY A 1 155 ? -2.509 13.784 19.951 1.00 89.00 155 GLY A C 1
ATOM 1271 O O . GLY A 1 155 ? -2.189 14.659 20.745 1.00 89.00 155 GLY A O 1
ATOM 1272 N N . ILE A 1 156 ? -3.783 13.446 19.738 1.00 90.25 156 ILE A N 1
ATOM 1273 C CA . ILE A 1 156 ? -4.936 14.059 20.406 1.00 90.25 156 ILE A CA 1
ATOM 1274 C C . ILE A 1 156 ? -5.816 12.929 20.939 1.00 90.25 156 ILE A C 1
ATOM 1276 O O . ILE A 1 156 ? -5.925 11.889 20.291 1.00 90.25 156 ILE A O 1
ATOM 1280 N N . GLN A 1 157 ? -6.423 13.105 22.109 1.00 88.94 157 GLN A N 1
ATOM 1281 C CA . GLN A 1 157 ? -7.383 12.147 22.665 1.00 88.94 157 GLN A CA 1
ATOM 1282 C C . GLN A 1 157 ? -8.801 12.427 22.153 1.00 88.94 157 GLN A C 1
ATOM 1284 O O . GLN A 1 157 ? -9.136 13.561 21.815 1.00 88.94 157 GLN A O 1
ATOM 1289 N N . LEU A 1 158 ? -9.620 11.381 22.082 1.00 86.31 158 LEU A N 1
ATOM 1290 C CA . LEU A 1 158 ? -11.064 11.499 21.903 1.00 86.31 158 LEU A CA 1
ATOM 1291 C C . LEU A 1 158 ? -11.665 12.035 23.211 1.00 86.31 158 LEU A C 1
ATOM 1293 O O . LEU A 1 158 ? -11.318 11.532 24.284 1.00 86.31 158 LEU A O 1
ATOM 1297 N N . VAL A 1 159 ? -12.502 13.069 23.104 1.00 74.00 159 VAL A N 1
ATOM 1298 C CA . VAL A 1 159 ? -13.233 13.700 24.218 1.00 74.00 159 VAL A CA 1
ATOM 1299 C C . VAL A 1 159 ? -14.676 13.235 24.178 1.00 74.00 159 VAL A C 1
ATOM 1301 O O . VAL A 1 159 ? -15.249 13.281 23.066 1.00 74.00 159 VAL A O 1
#

pLDDT: mean 77.31, std 12.44, range [45.78, 94.38]

Secondary structure (DSSP, 8-state):
-PBBTTT-SB---B--SSS--B--HHHHHHHHHHH---EEEEETTEEEEE---EEE-TTT-PEEE--SPPPHHHHHHHHHHHHHHHHHHHHHHHHH-SSHHHHHHHHHHHHHHHHHTHHHHHH-HHHHHHHHHHHHHHHHTT-THHHHHHHHHHS----

Organism: NCBI:txid1070528

Sequence (159 aa):
MVNCFLCLEKSKNRICTTCKCCAHNSCWGKYLQNINKVETYITENSVIIKTAWSIKCPQCRQKIMRVKSITRSDTELARSMSILEDYISFLDIIEYVNTEDELHQLCRDVLDALFVHKILIKKNEQLVLLLKRQLSKLYMDGWKGANMYHHKFFGIQLV

InterPro domains:
  IPR013083 Zinc finger, RING/FYVE/PHD-type [G3DSA:3.30.40.10] (1-91)

Radius of gyration: 23.65 Å; Cα contacts (8 Å, |Δi|>4): 176; chains: 1; bounding box: 46×31×63 Å